Protein AF-A0A6B3H8B6-F1 (afdb_monomer)

Sequence (135 aa):
DAHWRAANYLAVGQIYLMANPLLTRPLTPEDIKPRLLGHWGTSPGLNLVHTHLNRVVKDRGIEALCVWGPGHGGPAVLANAWLEGSYSETYPDVPRTTEGMGRLFKQFSFPGGVPSHVAPETPGSIHEGGELGYA

Structure (mmCIF, N/CA/C/O backbone):
data_AF-A0A6B3H8B6-F1
#
_entry.id   AF-A0A6B3H8B6-F1
#
loop_
_atom_site.group_PDB
_atom_site.id
_atom_site.type_symbol
_atom_site.label_atom_id
_atom_site.label_alt_id
_atom_site.label_comp_id
_atom_site.label_asym_id
_atom_site.label_entity_id
_atom_site.label_seq_id
_atom_site.pdbx_PDB_ins_code
_atom_site.Cartn_x
_atom_site.Cartn_y
_atom_site.Cartn_z
_atom_site.occupancy
_atom_site.B_iso_or_equiv
_atom_site.auth_seq_id
_atom_site.auth_comp_id
_atom_site.auth_asym_id
_atom_site.auth_atom_id
_atom_site.pdbx_PDB_model_num
ATOM 1 N N . ASP A 1 1 ? -7.368 -15.096 6.133 1.00 96.12 1 ASP A N 1
ATOM 2 C CA . ASP A 1 1 ? -6.313 -15.643 5.257 1.00 96.12 1 ASP A CA 1
ATOM 3 C C . ASP A 1 1 ? -6.250 -14.955 3.892 1.00 96.12 1 ASP A C 1
ATOM 5 O O . ASP A 1 1 ? -5.287 -14.246 3.644 1.00 96.12 1 ASP A O 1
ATOM 9 N N . ALA A 1 2 ? -7.269 -15.085 3.031 1.00 98.31 2 ALA A N 1
ATOM 10 C CA . ALA A 1 2 ? -7.222 -14.537 1.666 1.00 98.31 2 ALA A CA 1
ATOM 11 C C . ALA A 1 2 ? -6.875 -13.033 1.598 1.00 98.31 2 ALA A C 1
ATOM 13 O O . ALA A 1 2 ? -6.023 -12.646 0.803 1.00 98.31 2 ALA A O 1
ATOM 14 N N . HIS A 1 3 ? -7.463 -12.207 2.476 1.00 98.50 3 HIS A N 1
ATOM 15 C CA . HIS A 1 3 ? -7.126 -10.778 2.592 1.00 98.50 3 HIS A CA 1
ATOM 16 C C . HIS A 1 3 ? -5.647 -10.554 2.921 1.00 98.50 3 HIS A C 1
ATOM 18 O O . HIS A 1 3 ? -4.980 -9.783 2.244 1.00 98.50 3 HIS A O 1
ATOM 24 N N . TRP A 1 4 ? -5.109 -11.278 3.906 1.00 98.81 4 TRP A N 1
ATOM 25 C CA . TRP A 1 4 ? -3.706 -11.167 4.313 1.00 98.81 4 TRP A CA 1
ATOM 26 C C . TRP A 1 4 ? -2.752 -11.498 3.160 1.00 98.81 4 TRP A C 1
ATOM 28 O O . TRP A 1 4 ? -1.811 -10.755 2.890 1.00 98.81 4 TRP A O 1
ATOM 38 N N . ARG A 1 5 ? -3.032 -12.575 2.419 1.00 98.88 5 ARG A N 1
ATOM 39 C CA . ARG A 1 5 ? -2.253 -12.959 1.233 1.00 98.88 5 ARG A CA 1
ATOM 40 C C . ARG A 1 5 ? -2.356 -11.928 0.110 1.00 98.88 5 ARG A C 1
ATOM 42 O O . ARG A 1 5 ? -1.341 -11.634 -0.516 1.00 98.88 5 ARG A O 1
ATOM 49 N N . ALA A 1 6 ? -3.539 -11.357 -0.118 1.00 98.81 6 ALA A N 1
ATOM 50 C CA . ALA A 1 6 ? -3.724 -10.278 -1.085 1.00 98.81 6 ALA A CA 1
ATOM 51 C C . ALA A 1 6 ? -2.932 -9.021 -0.685 1.00 98.81 6 ALA A C 1
ATOM 53 O O . ALA A 1 6 ? -2.207 -8.474 -1.509 1.00 98.81 6 ALA A O 1
ATOM 54 N N . ALA A 1 7 ? -2.985 -8.610 0.584 1.00 98.81 7 ALA A N 1
ATOM 55 C CA . ALA A 1 7 ? -2.223 -7.470 1.090 1.00 98.81 7 ALA A CA 1
ATOM 56 C C . ALA A 1 7 ? -0.704 -7.700 0.988 1.00 98.81 7 ALA A C 1
ATOM 58 O O . ALA A 1 7 ? 0.037 -6.805 0.584 1.00 98.81 7 ALA A O 1
ATOM 59 N N . ASN A 1 8 ? -0.231 -8.920 1.267 1.00 98.94 8 ASN A N 1
ATOM 60 C CA . ASN A 1 8 ? 1.175 -9.290 1.079 1.00 98.94 8 ASN A CA 1
ATOM 61 C C . ASN A 1 8 ? 1.594 -9.217 -0.392 1.00 98.94 8 ASN A C 1
ATOM 63 O O . ASN A 1 8 ? 2.656 -8.679 -0.694 1.00 98.94 8 ASN A O 1
ATOM 67 N N . TYR A 1 9 ? 0.754 -9.709 -1.305 1.00 98.88 9 TYR A N 1
ATOM 68 C CA . TYR A 1 9 ? 1.004 -9.613 -2.742 1.00 98.88 9 TYR A CA 1
ATOM 69 C C . TYR A 1 9 ? 1.111 -8.153 -3.198 1.00 98.88 9 TYR A C 1
ATOM 71 O O . TYR A 1 9 ? 2.059 -7.789 -3.890 1.00 98.88 9 TYR A O 1
ATOM 79 N N . LEU A 1 10 ? 0.187 -7.296 -2.754 1.00 98.88 10 LEU A N 1
ATOM 80 C CA . LEU A 1 10 ? 0.210 -5.867 -3.064 1.00 98.88 10 LEU A CA 1
ATOM 81 C C . LEU A 1 10 ? 1.441 -5.161 -2.476 1.00 98.88 10 LEU A C 1
ATOM 83 O O . LEU A 1 10 ? 2.006 -4.285 -3.125 1.00 98.88 10 LEU A O 1
ATOM 87 N N . ALA A 1 11 ? 1.879 -5.526 -1.268 1.00 98.81 11 ALA A N 1
ATOM 88 C CA . ALA A 1 11 ? 3.087 -4.972 -0.657 1.00 98.81 11 ALA A CA 1
ATOM 89 C C . ALA A 1 11 ? 4.352 -5.343 -1.452 1.00 98.81 11 ALA A C 1
ATOM 91 O O . ALA A 1 11 ? 5.192 -4.484 -1.711 1.00 98.81 11 ALA A O 1
ATOM 92 N N . VAL A 1 12 ? 4.465 -6.597 -1.906 1.00 98.69 12 VAL A N 1
ATOM 93 C CA . VAL A 1 12 ? 5.549 -7.020 -2.810 1.00 98.69 12 VAL A CA 1
ATOM 94 C C . VAL A 1 12 ? 5.455 -6.274 -4.143 1.00 98.69 12 VAL A C 1
ATOM 96 O O . VAL A 1 12 ? 6.446 -5.719 -4.606 1.00 98.69 12 VAL A O 1
ATOM 99 N N . GLY A 1 13 ? 4.267 -6.186 -4.739 1.00 98.81 13 GLY A N 1
ATOM 100 C CA . GLY A 1 13 ? 4.059 -5.455 -5.988 1.00 98.81 13 GLY A CA 1
ATOM 101 C C . GLY A 1 13 ? 4.526 -4.000 -5.911 1.00 98.81 13 GLY A C 1
ATOM 102 O O . GLY A 1 13 ? 5.258 -3.546 -6.786 1.00 98.81 13 GLY A O 1
ATOM 103 N N . GLN A 1 14 ? 4.204 -3.304 -4.819 1.00 98.81 14 GLN A N 1
ATOM 104 C CA . GLN A 1 14 ? 4.686 -1.948 -4.543 1.00 98.81 14 GLN A CA 1
ATOM 105 C C . GLN A 1 14 ? 6.210 -1.844 -4.467 1.00 98.81 14 GLN A C 1
ATOM 107 O O . GLN A 1 14 ? 6.777 -0.893 -4.997 1.00 98.81 14 GLN A O 1
ATOM 112 N N . ILE A 1 15 ? 6.899 -2.800 -3.845 1.00 98.75 15 ILE A N 1
ATOM 113 C CA . ILE A 1 15 ? 8.362 -2.741 -3.696 1.00 98.75 15 ILE A CA 1
ATOM 114 C C . ILE A 1 15 ? 9.071 -3.050 -5.024 1.00 98.75 15 ILE A C 1
ATOM 116 O O . ILE A 1 15 ? 10.072 -2.411 -5.352 1.00 98.75 15 ILE A O 1
ATOM 120 N N . TYR A 1 16 ? 8.559 -4.012 -5.798 1.00 98.75 16 TYR A N 1
ATOM 121 C CA . TYR A 1 16 ? 9.311 -4.604 -6.907 1.00 98.75 16 TYR A CA 1
ATOM 122 C C . TYR A 1 16 ? 8.812 -4.227 -8.300 1.00 98.75 16 TYR A C 1
ATOM 124 O O . TYR A 1 16 ? 9.634 -4.142 -9.207 1.00 98.75 16 TYR A O 1
ATOM 132 N N . LEU A 1 17 ? 7.513 -4.012 -8.512 1.00 98.69 17 LEU A N 1
ATOM 133 C CA . LEU A 1 17 ? 6.935 -3.957 -9.858 1.00 98.69 17 LEU A CA 1
ATOM 134 C C . LEU A 1 17 ? 6.610 -2.530 -10.312 1.00 98.69 17 LEU A C 1
ATOM 136 O O . LEU A 1 17 ? 6.117 -1.699 -9.552 1.00 98.69 17 LEU A O 1
ATOM 140 N N . MET A 1 18 ? 6.842 -2.257 -11.594 1.00 97.94 18 MET A N 1
ATOM 141 C CA . MET A 1 18 ? 6.372 -1.061 -12.304 1.00 97.94 18 MET A CA 1
ATOM 142 C C . MET A 1 18 ? 5.423 -1.379 -13.469 1.00 97.94 18 MET A C 1
ATOM 144 O O . MET A 1 18 ? 4.817 -0.457 -14.019 1.00 97.94 18 MET A O 1
ATOM 148 N N . ALA A 1 19 ? 5.273 -2.657 -13.829 1.00 98.31 19 ALA A N 1
ATOM 149 C CA . ALA A 1 19 ? 4.315 -3.154 -14.813 1.00 98.31 19 ALA A CA 1
ATOM 150 C C . ALA A 1 19 ? 3.890 -4.602 -14.489 1.00 98.31 19 ALA A C 1
ATOM 152 O O . ALA A 1 19 ? 4.384 -5.205 -13.539 1.00 98.31 19 ALA A O 1
ATOM 153 N N . ASN A 1 20 ? 2.946 -5.145 -15.271 1.00 98.38 20 ASN A N 1
ATOM 154 C CA . ASN A 1 20 ? 2.451 -6.525 -15.154 1.00 98.38 20 ASN A CA 1
ATOM 155 C C . ASN A 1 20 ? 1.974 -6.907 -13.727 1.00 98.38 20 ASN A C 1
ATOM 157 O O . ASN A 1 20 ? 2.376 -7.940 -13.194 1.00 98.38 20 ASN A O 1
ATOM 161 N N . PRO A 1 21 ? 1.094 -6.109 -13.086 1.00 98.44 21 PRO A N 1
ATOM 162 C CA . PRO A 1 21 ? 0.784 -6.244 -11.658 1.00 98.44 21 PRO A CA 1
ATOM 163 C C . PRO A 1 21 ? 0.094 -7.561 -11.278 1.00 98.44 21 PRO A C 1
ATOM 165 O O . PRO A 1 21 ? 0.088 -7.920 -10.107 1.00 98.44 21 PRO A O 1
ATOM 168 N N . LEU A 1 22 ? -0.483 -8.290 -12.238 1.00 98.50 22 LEU A N 1
ATOM 169 C CA . LEU A 1 22 ? -1.144 -9.587 -12.028 1.00 98.50 22 LEU A CA 1
ATOM 170 C C . LEU A 1 22 ? -0.381 -10.770 -12.641 1.00 98.50 22 LEU A C 1
ATOM 172 O O . LEU A 1 22 ? -0.914 -11.874 -12.675 1.00 98.50 22 LEU A O 1
ATOM 176 N N . LEU A 1 23 ? 0.835 -10.548 -13.153 1.00 97.81 23 LEU A N 1
ATOM 177 C CA . LEU A 1 23 ? 1.663 -11.590 -13.775 1.00 97.81 23 LEU A CA 1
ATOM 178 C C . LEU A 1 23 ? 0.942 -12.364 -14.897 1.00 97.81 23 LEU A C 1
ATOM 180 O O . LEU A 1 23 ? 1.135 -13.563 -15.073 1.00 97.81 23 LEU A O 1
ATOM 184 N N . THR A 1 24 ? 0.108 -11.671 -15.680 1.00 98.00 24 THR A N 1
ATOM 185 C CA . THR A 1 24 ? -0.657 -12.263 -16.804 1.00 98.00 24 THR A CA 1
ATOM 186 C C . THR A 1 24 ? 0.229 -12.795 -17.933 1.00 98.00 24 THR A C 1
ATOM 188 O O . THR A 1 24 ? -0.220 -13.570 -18.775 1.00 98.00 24 THR A O 1
ATOM 191 N N . ARG A 1 25 ? 1.501 -12.393 -17.930 1.00 97.88 25 ARG A N 1
ATOM 192 C CA . ARG A 1 25 ? 2.591 -12.939 -18.738 1.00 97.88 25 ARG A CA 1
ATOM 193 C C . ARG A 1 25 ? 3.809 -13.200 -17.840 1.00 97.88 25 ARG A C 1
ATOM 195 O O . ARG A 1 25 ? 3.887 -12.584 -16.770 1.00 97.88 25 ARG A O 1
ATOM 202 N N . PRO A 1 26 ? 4.773 -14.044 -18.265 1.00 98.31 26 PRO A N 1
AT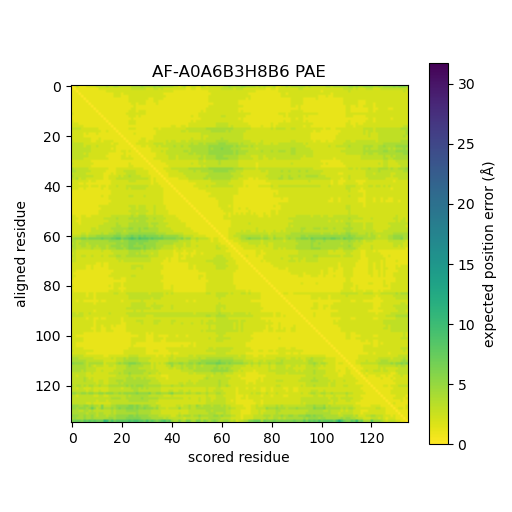OM 203 C CA . PRO A 1 26 ? 6.039 -14.208 -17.554 1.00 98.31 26 PRO A CA 1
ATOM 204 C C . PRO A 1 26 ? 6.713 -12.861 -17.263 1.00 98.31 26 PRO A C 1
ATOM 206 O O . PRO A 1 26 ? 6.635 -11.936 -18.079 1.00 98.31 26 PRO A O 1
ATOM 209 N N . LEU A 1 27 ? 7.351 -12.761 -16.094 1.00 97.88 27 LEU A N 1
ATOM 210 C CA . LEU A 1 27 ? 8.090 -11.566 -15.693 1.00 97.88 27 LEU A CA 1
ATOM 211 C C . LEU A 1 27 ? 9.283 -11.335 -16.612 1.00 97.88 27 LEU A C 1
ATOM 213 O O . LEU A 1 27 ? 10.041 -12.262 -16.903 1.00 97.88 27 LEU A O 1
ATOM 217 N N . THR A 1 28 ? 9.470 -10.080 -16.997 1.00 98.38 28 THR A N 1
ATOM 218 C CA . THR A 1 28 ? 10.683 -9.613 -17.670 1.00 98.38 28 THR A CA 1
ATOM 219 C C . THR A 1 28 ? 11.372 -8.548 -16.810 1.00 98.38 28 THR A C 1
ATOM 221 O O . THR A 1 28 ? 10.732 -7.974 -15.923 1.00 98.38 28 THR A O 1
ATOM 224 N N . PRO A 1 29 ? 12.671 -8.264 -17.019 1.00 98.31 29 PRO A N 1
ATOM 225 C CA . PRO A 1 29 ? 13.369 -7.214 -16.276 1.00 98.31 29 PRO A CA 1
ATOM 226 C C . PRO A 1 29 ? 12.674 -5.845 -16.332 1.00 98.31 29 PRO A C 1
ATOM 228 O O . PRO A 1 29 ? 12.720 -5.102 -15.358 1.00 98.31 29 PRO A O 1
ATOM 231 N N . GLU A 1 30 ? 11.981 -5.532 -17.428 1.00 97.94 30 GLU A N 1
ATOM 232 C CA . GLU A 1 30 ? 11.255 -4.272 -17.635 1.00 97.94 30 GLU A CA 1
ATOM 233 C C . GLU A 1 30 ? 10.014 -4.127 -16.737 1.00 97.94 30 GLU A C 1
ATOM 235 O O . GLU A 1 30 ? 9.521 -3.014 -16.541 1.00 97.94 30 GLU A O 1
ATOM 240 N N . ASP A 1 31 ? 9.506 -5.229 -16.176 1.00 98.56 31 ASP A N 1
ATOM 241 C CA . ASP A 1 31 ? 8.423 -5.191 -15.189 1.00 98.56 31 ASP A CA 1
ATOM 242 C C . ASP A 1 31 ? 8.912 -4.759 -13.807 1.00 98.56 31 ASP A C 1
ATOM 244 O O . ASP A 1 31 ? 8.107 -4.331 -12.976 1.00 98.56 31 ASP A O 1
ATOM 248 N N . ILE A 1 32 ? 10.215 -4.882 -13.550 1.00 98.56 32 ILE A N 1
ATOM 249 C CA . ILE A 1 32 ? 10.835 -4.684 -12.245 1.00 98.56 32 ILE A CA 1
ATOM 250 C C . ILE A 1 32 ? 11.372 -3.256 -12.154 1.00 98.56 32 ILE A C 1
ATOM 252 O O . ILE A 1 32 ? 11.974 -2.727 -13.088 1.00 98.56 32 ILE A O 1
ATOM 256 N N . LYS A 1 33 ? 11.180 -2.609 -11.003 1.00 98.44 33 LYS A N 1
ATOM 257 C CA . LYS A 1 33 ? 11.728 -1.274 -10.760 1.00 98.44 33 LYS A CA 1
ATOM 258 C C . LYS A 1 33 ? 13.259 -1.301 -10.864 1.00 98.44 33 LYS A C 1
ATOM 260 O O . LYS A 1 33 ? 13.894 -2.140 -10.224 1.00 98.44 33 LYS A O 1
ATOM 265 N N . PRO A 1 34 ? 13.884 -0.326 -11.551 1.00 96.75 34 PRO A N 1
ATOM 266 C CA . PRO A 1 34 ? 15.345 -0.251 -11.655 1.00 96.75 34 PRO A CA 1
ATOM 267 C C . PRO A 1 34 ? 16.020 0.065 -10.311 1.00 96.75 34 PRO A C 1
ATOM 269 O O . PRO A 1 34 ? 17.215 -0.161 -10.141 1.00 96.75 34 PRO A O 1
ATOM 272 N N . ARG A 1 35 ? 15.262 0.607 -9.348 1.00 96.75 35 ARG A N 1
ATOM 273 C CA . ARG A 1 35 ? 15.688 0.830 -7.965 1.00 96.75 35 ARG A CA 1
ATOM 274 C C . ARG A 1 35 ? 14.649 0.220 -7.035 1.00 96.75 35 ARG A C 1
ATOM 276 O O . ARG A 1 35 ? 13.502 0.658 -7.027 1.00 96.75 35 ARG A O 1
ATOM 283 N N . LEU A 1 36 ? 15.068 -0.771 -6.258 1.00 97.00 36 LEU A N 1
ATOM 284 C CA . LEU A 1 36 ? 14.224 -1.432 -5.269 1.00 97.00 36 LEU A CA 1
ATOM 285 C C . LEU A 1 36 ? 14.281 -0.633 -3.966 1.00 97.00 36 LEU A C 1
ATOM 287 O O . LEU A 1 36 ? 15.331 -0.550 -3.332 1.00 97.00 36 LEU A O 1
ATOM 291 N N . LEU A 1 37 ? 13.164 -0.009 -3.601 1.00 97.12 37 LEU A N 1
ATOM 292 C CA . LEU A 1 37 ? 13.026 0.818 -2.403 1.00 97.12 37 LEU A CA 1
ATOM 293 C C . LEU A 1 37 ? 11.791 0.368 -1.621 1.00 97.12 37 LEU A C 1
ATOM 295 O O . LEU A 1 37 ? 10.770 0.031 -2.216 1.00 97.12 37 LEU A O 1
ATOM 299 N N . GLY A 1 38 ? 11.891 0.376 -0.292 1.00 97.25 38 GLY A N 1
ATOM 300 C CA . GLY A 1 38 ? 10.840 -0.076 0.623 1.00 97.25 38 GLY A CA 1
ATOM 301 C C . GLY A 1 38 ? 11.301 -1.198 1.550 1.00 97.25 38 GLY A C 1
ATOM 302 O O . GLY A 1 38 ? 12.384 -1.756 1.383 1.00 97.25 38 GLY A O 1
ATOM 303 N N . HIS A 1 39 ? 10.466 -1.533 2.535 1.00 98.50 39 HIS A N 1
ATOM 304 C CA . HIS A 1 39 ? 10.800 -2.515 3.567 1.00 98.50 39 HIS A CA 1
ATOM 305 C C . HIS A 1 39 ? 9.822 -3.688 3.564 1.00 98.50 39 HIS A C 1
ATOM 307 O O . HIS A 1 39 ? 8.632 -3.549 3.852 1.00 98.50 39 HIS A O 1
ATOM 313 N N . TRP A 1 40 ? 10.345 -4.883 3.297 1.00 98.69 40 TRP A N 1
ATOM 314 C CA . TRP A 1 40 ? 9.565 -6.114 3.390 1.00 98.69 40 TRP A CA 1
ATOM 315 C C . TRP A 1 40 ? 9.446 -6.635 4.826 1.00 98.69 40 TRP A C 1
ATOM 317 O O . TRP A 1 40 ? 8.374 -7.080 5.207 1.00 98.69 40 TRP A O 1
ATOM 327 N N . GLY A 1 41 ? 10.507 -6.555 5.638 1.00 98.56 41 GLY A N 1
ATOM 328 C CA . GLY A 1 41 ? 10.616 -7.305 6.900 1.00 98.56 41 GLY A CA 1
ATOM 329 C C . GLY A 1 41 ? 9.429 -7.164 7.865 1.00 98.56 41 GLY A C 1
ATOM 330 O O . GLY A 1 41 ? 8.967 -8.165 8.404 1.00 98.56 41 GLY A O 1
ATOM 331 N N . THR A 1 42 ? 8.895 -5.951 8.041 1.00 98.50 42 THR A N 1
ATOM 332 C CA . THR A 1 42 ? 7.725 -5.700 8.908 1.00 98.50 42 THR A CA 1
ATOM 333 C C . THR A 1 42 ? 6.376 -5.918 8.198 1.00 98.50 42 THR A C 1
ATOM 335 O O . THR A 1 42 ? 5.363 -6.215 8.834 1.00 98.50 42 THR A O 1
ATOM 338 N N . SER A 1 43 ? 6.342 -5.818 6.864 1.00 98.69 43 SER A N 1
ATOM 339 C CA . SER A 1 43 ? 5.105 -5.702 6.080 1.00 98.69 43 SER A CA 1
ATOM 340 C C . SER A 1 43 ? 4.139 -6.892 6.241 1.00 98.69 43 SER A C 1
ATOM 342 O O . SER A 1 43 ? 2.955 -6.651 6.478 1.00 98.69 43 SER A O 1
ATOM 344 N N . PRO A 1 44 ? 4.573 -8.171 6.205 1.00 98.75 44 PRO A N 1
ATOM 345 C CA . PRO A 1 44 ? 3.673 -9.305 6.437 1.00 98.75 44 PRO A CA 1
ATOM 346 C C . PRO A 1 44 ? 3.043 -9.326 7.823 1.00 98.75 44 PRO A C 1
ATOM 348 O O . PRO A 1 44 ? 1.878 -9.704 7.953 1.00 98.75 44 PRO A O 1
ATOM 351 N N . GLY A 1 45 ? 3.802 -8.924 8.847 1.00 98.75 45 GLY A N 1
ATOM 352 C CA . GLY A 1 45 ? 3.315 -8.833 10.221 1.00 98.75 45 GLY A CA 1
ATOM 353 C C . GLY A 1 45 ? 2.256 -7.744 10.356 1.00 98.75 45 GLY A C 1
ATOM 354 O O . GLY A 1 45 ? 1.173 -8.002 10.878 1.00 98.75 45 GLY A O 1
ATOM 355 N N . LEU A 1 46 ? 2.520 -6.563 9.788 1.00 98.62 46 LEU A N 1
ATOM 356 C CA . LEU A 1 46 ? 1.545 -5.474 9.735 1.00 98.62 46 LEU A CA 1
ATOM 357 C C . LEU A 1 46 ? 0.277 -5.871 8.979 1.00 98.62 46 LEU A C 1
ATOM 359 O O . LEU A 1 46 ? -0.821 -5.666 9.486 1.00 98.62 46 LEU A O 1
ATOM 363 N N . ASN A 1 47 ? 0.403 -6.513 7.816 1.00 98.81 47 ASN A N 1
ATOM 364 C CA . ASN A 1 47 ? -0.748 -6.994 7.053 1.00 98.81 47 ASN A CA 1
ATOM 365 C C . ASN A 1 47 ? -1.574 -8.031 7.829 1.00 98.81 47 ASN A C 1
ATOM 367 O O . ASN A 1 47 ? -2.801 -8.045 7.711 1.00 98.81 47 ASN A O 1
ATOM 371 N N . LEU A 1 48 ? -0.927 -8.901 8.614 1.00 98.75 48 LEU A N 1
ATOM 372 C CA . LEU A 1 48 ? -1.623 -9.871 9.461 1.00 98.75 48 LEU A CA 1
ATOM 373 C C . LEU A 1 48 ? -2.436 -9.138 10.532 1.00 98.75 48 LEU A C 1
ATOM 375 O O . LEU A 1 48 ? -3.641 -9.364 10.649 1.00 98.75 48 LEU A O 1
ATOM 379 N N . VAL A 1 49 ? -1.792 -8.228 11.268 1.00 98.50 49 VAL A N 1
ATOM 380 C CA . VAL A 1 49 ? -2.439 -7.421 12.312 1.00 98.50 49 VAL A CA 1
ATOM 381 C C . VAL A 1 49 ? -3.602 -6.621 11.730 1.00 98.50 49 VAL A C 1
ATOM 383 O O . VAL A 1 49 ? -4.711 -6.733 12.241 1.00 98.50 49 VAL A O 1
ATOM 386 N N . HIS A 1 50 ? -3.398 -5.912 10.618 1.00 98.06 50 HIS A N 1
ATOM 3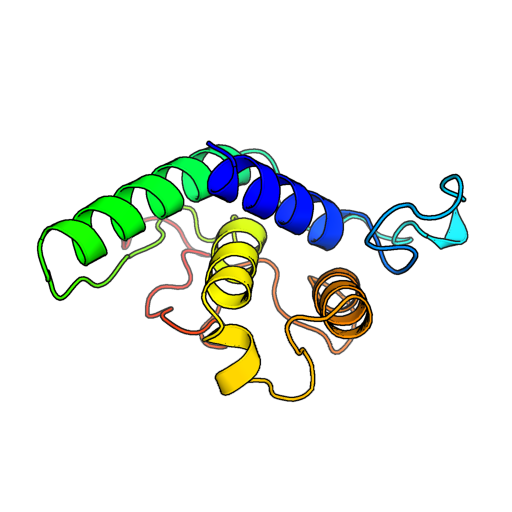87 C CA . HIS A 1 50 ? -4.439 -5.138 9.940 1.00 98.06 50 HIS A CA 1
ATOM 388 C C . HIS A 1 50 ? -5.636 -6.019 9.547 1.00 98.06 50 HIS A C 1
ATOM 390 O O . HIS A 1 50 ? -6.775 -5.715 9.895 1.00 98.06 50 HIS A O 1
ATOM 396 N N . THR A 1 51 ? -5.385 -7.179 8.927 1.00 98.19 51 THR A N 1
ATOM 397 C CA . THR A 1 51 ? -6.443 -8.140 8.558 1.00 98.19 51 THR A CA 1
ATOM 398 C C . THR A 1 51 ? -7.297 -8.536 9.766 1.00 98.19 51 THR A C 1
ATOM 400 O O . THR A 1 51 ? -8.527 -8.587 9.686 1.00 98.19 51 THR A O 1
ATOM 403 N N . HIS A 1 52 ? -6.654 -8.843 10.894 1.00 98.38 52 HIS A N 1
ATOM 404 C CA . HIS A 1 52 ? -7.353 -9.263 12.105 1.00 98.38 52 HIS A CA 1
ATOM 405 C C . HIS A 1 52 ? -8.051 -8.100 12.821 1.00 98.38 52 HIS A C 1
ATOM 407 O O . HIS A 1 52 ? -9.153 -8.308 13.333 1.00 98.38 52 HIS A O 1
ATOM 413 N N . LEU A 1 53 ? -7.467 -6.899 12.819 1.00 97.44 53 LEU A N 1
ATOM 414 C CA . LEU A 1 53 ? -8.094 -5.689 13.352 1.00 97.44 53 LEU A CA 1
ATOM 415 C C . LEU A 1 53 ? -9.362 -5.340 12.574 1.00 97.44 53 LEU A C 1
ATOM 417 O O . LEU A 1 53 ? -10.412 -5.203 13.193 1.00 97.44 53 LEU A O 1
ATOM 421 N N . ASN A 1 54 ? -9.313 -5.332 11.240 1.00 95.88 54 ASN A N 1
ATOM 422 C CA . ASN A 1 54 ? -10.489 -5.089 10.399 1.00 95.88 54 ASN A CA 1
ATOM 423 C C . ASN A 1 54 ? -11.618 -6.077 10.673 1.00 95.88 54 ASN A C 1
ATOM 425 O O . ASN A 1 54 ? -12.784 -5.691 10.753 1.00 95.88 54 ASN A O 1
ATOM 429 N N . ARG A 1 55 ? -11.282 -7.357 10.864 1.00 97.12 55 ARG A N 1
ATOM 430 C CA . ARG A 1 55 ? -12.268 -8.366 11.256 1.00 97.12 55 ARG A CA 1
ATOM 431 C C . ARG A 1 55 ? -12.916 -8.013 12.599 1.00 97.12 55 ARG A C 1
ATOM 433 O O . ARG A 1 55 ? -14.133 -8.058 12.706 1.00 97.12 55 ARG A O 1
ATOM 440 N N . VAL A 1 56 ? -12.128 -7.655 13.615 1.00 97.81 56 VAL A N 1
ATOM 441 C CA . VAL A 1 56 ? -12.650 -7.297 14.947 1.00 97.81 56 VAL A CA 1
ATOM 442 C C . VAL A 1 56 ? -13.506 -6.031 14.897 1.00 97.81 56 VAL A C 1
ATOM 444 O O . VAL A 1 56 ? -14.596 -6.033 15.463 1.00 97.81 56 VAL A O 1
ATOM 447 N N . VAL A 1 57 ? -13.040 -4.989 14.207 1.00 96.75 57 VAL A N 1
ATOM 448 C CA . VAL A 1 57 ? -13.761 -3.725 13.995 1.00 96.75 57 VAL A CA 1
ATOM 449 C C . VAL A 1 57 ? -15.118 -3.986 13.352 1.00 96.75 57 VAL A C 1
ATOM 451 O O . VAL A 1 57 ? -16.140 -3.559 13.884 1.00 96.75 57 VAL A O 1
ATOM 454 N N . LYS A 1 58 ? -15.143 -4.761 12.262 1.00 95.94 58 LYS A N 1
ATOM 455 C CA . LYS A 1 58 ? -16.371 -5.071 11.526 1.00 95.94 58 LYS A CA 1
ATOM 456 C C . LYS A 1 58 ? -17.324 -5.969 12.313 1.00 95.94 58 LYS A C 1
ATOM 458 O O . LYS A 1 58 ? -18.508 -5.661 12.391 1.00 95.94 58 LYS A O 1
ATOM 463 N N . ASP A 1 59 ? -16.824 -7.052 12.906 1.00 98.19 59 ASP A N 1
ATOM 464 C CA . ASP A 1 59 ? -17.653 -8.029 13.628 1.00 98.19 59 ASP A CA 1
ATOM 465 C C . ASP A 1 59 ? -18.278 -7.432 14.899 1.00 98.19 59 ASP A C 1
ATOM 467 O O . ASP A 1 59 ? -19.291 -7.933 15.385 1.00 98.19 59 ASP A O 1
ATOM 471 N N . ARG A 1 60 ? -17.656 -6.389 15.468 1.00 97.81 60 ARG A N 1
ATOM 472 C CA . ARG A 1 60 ? -18.077 -5.781 16.739 1.00 97.81 60 ARG A CA 1
ATOM 473 C C . ARG A 1 60 ? -18.607 -4.353 16.614 1.00 97.81 60 ARG A C 1
ATOM 475 O O . ARG A 1 60 ? -19.059 -3.819 17.619 1.00 97.81 60 ARG A O 1
ATOM 482 N N . GLY A 1 61 ? -18.545 -3.742 15.431 1.00 96.75 61 GLY A N 1
ATOM 483 C CA . GLY A 1 61 ? -18.966 -2.354 15.216 1.00 96.75 61 GLY A CA 1
ATOM 484 C C . GLY A 1 61 ? -18.175 -1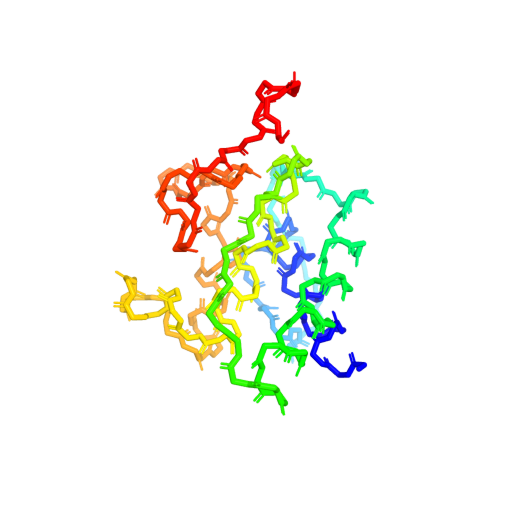.344 16.052 1.00 96.75 61 GLY A C 1
ATOM 485 O O . GLY A 1 61 ? -18.766 -0.431 16.618 1.00 96.75 61 GLY A O 1
ATOM 486 N N . ILE A 1 62 ? -16.861 -1.542 16.192 1.00 97.38 62 ILE A N 1
ATOM 487 C CA . ILE A 1 62 ? -15.999 -0.681 17.018 1.00 97.38 62 ILE A CA 1
ATOM 488 C C . ILE A 1 62 ? -15.435 0.456 16.168 1.00 97.38 62 ILE A C 1
ATOM 490 O O . ILE A 1 62 ? -14.862 0.205 15.112 1.00 97.38 62 ILE A O 1
ATOM 494 N N . GLU A 1 63 ? -15.505 1.687 16.663 1.00 96.12 63 GLU A N 1
ATOM 495 C CA . GLU A 1 63 ? -14.719 2.795 16.117 1.00 96.12 63 GLU A CA 1
ATOM 496 C C . GLU A 1 63 ? -13.270 2.675 16.599 1.00 96.12 63 GLU A C 1
ATOM 498 O O . GLU A 1 63 ? -13.000 2.663 17.802 1.00 96.12 63 GLU A O 1
ATOM 503 N N . ALA A 1 64 ? -12.331 2.533 15.665 1.00 94.94 64 ALA A N 1
ATOM 504 C CA . ALA A 1 64 ? -10.927 2.303 15.974 1.00 94.94 64 ALA A CA 1
ATOM 505 C C . ALA A 1 64 ? -10.018 3.170 15.104 1.00 94.94 64 ALA A C 1
ATOM 507 O O . ALA A 1 64 ? -10.283 3.391 13.925 1.00 94.94 64 ALA A O 1
ATOM 508 N N . LEU A 1 65 ? -8.903 3.592 15.696 1.00 93.88 65 LEU A N 1
ATOM 509 C CA . LEU A 1 65 ? -7.796 4.251 15.017 1.00 93.88 65 LEU A CA 1
ATOM 510 C C . LEU A 1 65 ? -6.532 3.418 15.234 1.00 93.88 65 LEU A C 1
ATOM 512 O O . LEU A 1 65 ? -6.258 2.995 16.358 1.00 93.88 65 LEU A O 1
ATOM 516 N N . CYS A 1 66 ? -5.771 3.173 14.168 1.00 94.12 66 CYS A N 1
ATOM 517 C CA . CYS A 1 66 ? -4.532 2.399 14.234 1.00 94.12 66 CYS A CA 1
ATOM 518 C C . CYS A 1 66 ? -3.310 3.322 14.172 1.00 94.12 66 CYS A C 1
ATOM 520 O O . CYS A 1 66 ? -3.190 4.131 13.256 1.00 94.12 66 CYS A O 1
ATOM 522 N N . VAL A 1 67 ? -2.377 3.145 15.110 1.00 97.62 67 VAL A N 1
ATOM 523 C CA . VAL A 1 67 ? -1.047 3.767 15.080 1.00 97.62 67 VAL A CA 1
ATOM 524 C C . VAL A 1 67 ? -0.035 2.720 14.621 1.00 97.62 67 VAL A C 1
ATOM 526 O O . VAL A 1 67 ? 0.160 1.691 15.270 1.00 97.62 67 VAL A O 1
ATOM 529 N N . TRP A 1 68 ? 0.605 2.967 13.480 1.00 97.44 68 TRP A N 1
ATOM 530 C CA . TRP A 1 68 ? 1.562 2.043 12.873 1.00 97.44 68 TRP A CA 1
ATOM 531 C C . TRP A 1 68 ? 2.994 2.408 13.270 1.00 97.44 68 TRP A C 1
ATOM 533 O O . TRP A 1 68 ? 3.711 3.048 12.508 1.00 97.44 68 TRP A O 1
ATOM 543 N N . GLY A 1 69 ? 3.414 1.974 14.462 1.00 97.94 69 GLY A N 1
ATOM 544 C CA . GLY A 1 69 ? 4.748 2.271 15.003 1.00 97.94 69 GLY A CA 1
ATOM 545 C C . GLY A 1 69 ? 5.923 1.961 14.058 1.00 97.94 69 GLY A C 1
ATOM 546 O O . GLY A 1 69 ? 6.748 2.844 13.834 1.00 97.94 69 GLY A O 1
ATOM 547 N N . PRO A 1 70 ? 6.032 0.760 13.447 1.00 98.00 70 PRO A N 1
ATOM 548 C CA . PRO A 1 70 ? 7.046 0.489 12.427 1.00 98.00 70 PRO A CA 1
ATOM 549 C C . PRO A 1 70 ? 6.617 1.084 11.074 1.00 98.00 70 PRO A C 1
ATOM 551 O O . PRO A 1 70 ? 6.319 0.366 10.116 1.00 98.00 70 PRO A O 1
ATOM 554 N N . GLY A 1 71 ? 6.588 2.414 11.007 1.00 97.62 71 GLY A N 1
ATOM 555 C CA . GLY A 1 71 ? 6.044 3.189 9.895 1.00 97.62 71 GLY A CA 1
ATOM 556 C C . GLY A 1 71 ? 6.785 3.028 8.571 1.00 97.62 71 GLY A C 1
ATOM 557 O O . GLY A 1 71 ? 6.213 3.224 7.506 1.00 97.62 71 GLY A O 1
ATOM 558 N N . HIS A 1 72 ? 8.027 2.544 8.596 1.00 98.31 72 HIS A N 1
ATOM 559 C CA . HIS A 1 72 ? 8.759 2.127 7.394 1.00 98.31 72 HIS A CA 1
ATOM 560 C C . HIS A 1 72 ? 8.086 0.959 6.635 1.00 98.31 72 HIS A C 1
ATOM 562 O O . HIS A 1 72 ? 8.473 0.649 5.506 1.00 98.31 72 HIS A O 1
ATOM 568 N N . GLY A 1 73 ? 7.071 0.321 7.233 1.00 98.19 73 GLY A N 1
ATOM 569 C CA . GLY A 1 73 ? 6.165 -0.653 6.624 1.00 98.19 73 GLY A CA 1
ATOM 570 C C . GLY A 1 73 ? 5.030 -0.056 5.783 1.00 98.19 73 GLY A C 1
ATOM 571 O O . GLY A 1 73 ? 3.988 -0.697 5.651 1.00 98.19 73 GLY A O 1
ATOM 572 N N . GLY A 1 74 ? 5.221 1.133 5.198 1.00 98.19 74 GLY A N 1
ATOM 573 C CA . GLY A 1 74 ? 4.246 1.821 4.340 1.00 98.19 74 GLY A CA 1
ATOM 574 C C . GLY A 1 74 ? 3.487 0.919 3.352 1.00 98.19 74 GLY A C 1
ATOM 575 O O . GLY A 1 74 ? 2.254 0.956 3.363 1.00 98.19 74 GLY A O 1
ATOM 576 N N . PRO A 1 75 ? 4.151 0.031 2.573 1.00 98.62 75 PRO A N 1
ATOM 577 C CA . PRO A 1 75 ? 3.473 -0.850 1.617 1.00 98.62 75 PRO A CA 1
ATOM 578 C C . PRO A 1 75 ? 2.315 -1.657 2.204 1.00 98.62 75 PRO A C 1
ATOM 580 O O . PRO A 1 75 ? 1.335 -1.913 1.505 1.00 98.62 75 PRO A O 1
ATOM 583 N N . ALA A 1 76 ? 2.418 -2.065 3.473 1.00 98.50 76 ALA A N 1
ATOM 584 C CA . ALA A 1 76 ? 1.368 -2.810 4.154 1.00 98.50 76 ALA A CA 1
ATOM 585 C C . ALA A 1 76 ? 0.122 -1.944 4.383 1.00 98.50 76 ALA A C 1
ATOM 587 O O . ALA A 1 76 ? -0.995 -2.364 4.080 1.00 98.50 76 ALA A O 1
ATOM 588 N N . VAL A 1 77 ? 0.294 -0.714 4.871 1.00 98.19 77 VAL A N 1
ATOM 589 C CA . VAL A 1 77 ? -0.837 0.180 5.163 1.00 98.19 77 VAL A CA 1
ATOM 590 C C . VAL A 1 77 ? -1.494 0.666 3.872 1.00 98.19 77 VAL A C 1
ATOM 592 O O . VAL A 1 77 ? -2.714 0.572 3.747 1.00 98.19 77 VAL A O 1
ATOM 595 N N . LEU A 1 78 ? -0.698 1.054 2.870 1.00 98.56 78 LEU A N 1
ATOM 596 C CA . LEU A 1 78 ? -1.186 1.396 1.528 1.00 98.56 78 LEU A CA 1
ATOM 597 C C . LEU A 1 78 ? -1.974 0.243 0.882 1.00 98.56 78 LEU A C 1
ATOM 599 O O . LEU A 1 78 ? -3.053 0.461 0.330 1.00 98.56 78 LEU A O 1
ATOM 603 N N . ALA A 1 79 ? -1.472 -0.996 0.978 1.00 98.69 79 ALA A N 1
ATOM 604 C CA . ALA A 1 79 ? -2.156 -2.170 0.434 1.00 98.69 79 ALA A CA 1
ATOM 605 C C . ALA A 1 79 ? -3.539 -2.383 1.064 1.00 98.69 79 ALA A C 1
ATOM 607 O O . ALA A 1 79 ? -4.498 -2.676 0.350 1.00 98.69 79 ALA A O 1
ATOM 608 N N . ASN A 1 80 ? -3.651 -2.239 2.386 1.00 98.50 80 ASN A N 1
ATOM 609 C CA . ASN A 1 80 ? -4.927 -2.412 3.080 1.00 98.50 80 ASN A CA 1
ATOM 610 C C . ASN A 1 80 ? -5.902 -1.270 2.774 1.00 98.50 80 ASN A C 1
ATOM 612 O O . ASN A 1 80 ? -7.032 -1.556 2.388 1.00 98.50 80 ASN A O 1
ATOM 616 N N . ALA A 1 81 ? -5.447 -0.011 2.787 1.00 98.12 81 ALA A N 1
ATOM 617 C CA . ALA A 1 81 ? -6.275 1.131 2.393 1.00 98.12 81 ALA A CA 1
ATOM 618 C C . ALA A 1 81 ? -6.837 0.973 0.963 1.00 98.12 81 ALA A C 1
ATOM 620 O O . ALA A 1 81 ? -7.995 1.294 0.688 1.00 98.12 81 ALA A O 1
ATOM 621 N N . TRP A 1 82 ? -6.049 0.416 0.034 1.00 98.69 82 TRP A N 1
ATOM 622 C CA . TRP A 1 82 ? -6.521 0.119 -1.322 1.00 98.69 82 TRP A CA 1
ATOM 623 C C . TRP A 1 82 ? -7.500 -1.064 -1.379 1.00 98.69 82 TRP A C 1
ATOM 625 O O . TRP A 1 82 ? -8.490 -1.010 -2.108 1.00 98.69 82 TRP A O 1
ATOM 635 N N . LEU A 1 83 ? -7.279 -2.124 -0.593 1.00 98.38 83 LEU A N 1
ATOM 636 C CA . LEU A 1 83 ? -8.214 -3.255 -0.485 1.00 98.38 83 LEU A CA 1
ATOM 637 C C . LEU A 1 83 ? -9.544 -2.880 0.183 1.00 98.38 83 LEU A C 1
ATOM 639 O O . LEU A 1 83 ? -10.568 -3.499 -0.111 1.00 98.38 83 LEU A O 1
ATOM 643 N N . GLU A 1 84 ? -9.539 -1.894 1.070 1.00 95.88 84 GLU A N 1
ATOM 644 C CA . GLU A 1 84 ? -10.738 -1.358 1.717 1.00 95.88 84 GLU A CA 1
ATOM 645 C C . GLU A 1 84 ? -11.482 -0.380 0.808 1.00 95.88 84 GLU A C 1
ATOM 647 O O . GLU A 1 84 ? -12.709 -0.364 0.811 1.00 95.88 84 GLU A O 1
ATOM 652 N N . GLY A 1 85 ? -10.757 0.347 -0.046 1.00 97.75 85 GLY A N 1
ATOM 653 C CA . GLY A 1 85 ? -11.304 1.318 -0.996 1.00 97.75 85 GLY A CA 1
ATOM 654 C C . GLY A 1 85 ? -11.056 2.773 -0.609 1.00 97.75 85 GLY A C 1
ATOM 655 O O . GLY A 1 85 ? -11.094 3.624 -1.492 1.00 97.75 85 GLY A O 1
ATOM 656 N N . SER A 1 86 ? -10.687 3.051 0.644 1.00 97.69 86 SER A N 1
ATOM 657 C CA . SER A 1 86 ? -10.383 4.403 1.140 1.00 97.69 86 SER A CA 1
ATOM 658 C C . SER A 1 86 ? -9.242 5.078 0.371 1.00 97.69 86 SER A C 1
ATOM 660 O O . SER A 1 86 ? -9.259 6.292 0.153 1.00 97.69 86 SER A O 1
ATOM 662 N N . TYR A 1 87 ? -8.278 4.290 -0.120 1.00 98.56 87 TYR A N 1
ATOM 663 C CA . TYR A 1 87 ? -7.241 4.799 -1.017 1.00 98.56 87 TYR A CA 1
ATOM 664 C C . TYR A 1 87 ? -7.823 5.318 -2.331 1.00 98.56 87 TYR A C 1
ATOM 666 O O . TYR A 1 87 ? -7.477 6.413 -2.750 1.00 98.56 87 TYR A O 1
ATOM 674 N N . SER A 1 88 ? -8.730 4.571 -2.963 1.00 98.50 88 SER A N 1
ATOM 675 C CA . SER A 1 88 ? -9.364 4.979 -4.223 1.00 98.50 88 SER A CA 1
ATOM 676 C C . SER A 1 88 ? -10.405 6.089 -4.043 1.00 98.50 88 SER A C 1
ATOM 678 O O . SER A 1 88 ? -10.655 6.831 -4.982 1.00 98.50 88 SER A O 1
ATOM 680 N N . GLU A 1 89 ? -11.009 6.225 -2.861 1.00 98.38 89 GLU A N 1
ATOM 681 C CA . GLU A 1 89 ? -11.873 7.370 -2.531 1.00 98.38 89 GLU A CA 1
ATOM 682 C C . GLU A 1 89 ? -11.064 8.670 -2.428 1.00 98.38 89 GLU A C 1
ATOM 684 O O . GLU A 1 89 ? -11.504 9.716 -2.902 1.00 98.38 89 GLU A O 1
ATOM 689 N N . THR A 1 90 ? -9.860 8.590 -1.850 1.00 98.12 90 THR A N 1
ATOM 690 C CA . THR A 1 90 ? -8.941 9.730 -1.697 1.00 98.12 90 THR A CA 1
ATOM 691 C C . THR A 1 90 ? -8.192 10.043 -2.997 1.00 98.12 90 THR A C 1
ATOM 693 O O . THR A 1 90 ? -8.006 11.207 -3.347 1.00 98.12 90 THR A O 1
ATOM 696 N N . TYR A 1 91 ? -7.798 9.000 -3.733 1.00 98.12 91 TYR A N 1
ATOM 697 C CA . TYR A 1 91 ? -7.056 9.046 -4.994 1.00 98.12 91 TYR A CA 1
ATOM 698 C C . TYR A 1 91 ? -7.854 8.321 -6.093 1.00 98.12 91 TYR A C 1
ATOM 700 O O . TYR A 1 91 ? -7.578 7.151 -6.394 1.00 98.12 91 TYR A O 1
ATOM 708 N N . PRO A 1 92 ? -8.858 8.985 -6.711 1.00 98.12 92 PRO A N 1
ATOM 709 C CA . PRO A 1 92 ? -9.754 8.374 -7.707 1.00 98.12 92 PRO A CA 1
ATOM 710 C C . PRO A 1 92 ? -9.039 7.805 -8.930 1.00 98.12 92 PRO A C 1
ATOM 712 O O . PRO A 1 92 ? -9.563 6.965 -9.659 1.00 98.12 92 PRO A O 1
ATOM 715 N N . ASP A 1 93 ? -7.827 8.280 -9.162 1.00 97.88 93 ASP A N 1
ATOM 716 C CA . ASP A 1 93 ? -6.979 7.919 -10.271 1.00 97.88 93 ASP A CA 1
ATOM 717 C C . ASP A 1 93 ? -6.224 6.590 -10.006 1.00 97.88 93 ASP A C 1
ATOM 719 O O . ASP A 1 93 ? -5.685 5.985 -10.935 1.00 97.88 93 ASP A O 1
ATOM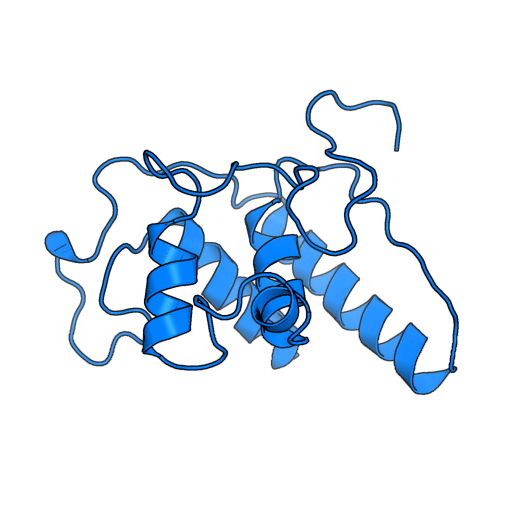 723 N N . VAL A 1 94 ? -6.277 6.051 -8.782 1.00 98.62 94 VAL A N 1
ATOM 724 C CA . VAL A 1 94 ? -5.775 4.718 -8.406 1.00 98.62 94 VAL A CA 1
ATOM 725 C C . VAL A 1 94 ? -6.952 3.798 -8.030 1.00 98.62 94 VAL A C 1
ATOM 727 O O . VAL A 1 94 ? -7.104 3.407 -6.867 1.00 98.62 94 VAL A O 1
ATOM 730 N N . PRO A 1 95 ? -7.828 3.436 -8.990 1.00 98.56 95 PRO A N 1
ATOM 731 C CA . PRO A 1 95 ? -9.041 2.671 -8.708 1.00 98.56 95 PRO A CA 1
ATOM 732 C C . PRO A 1 95 ? -8.740 1.217 -8.316 1.00 98.56 95 PRO A C 1
ATOM 734 O O . PRO A 1 95 ? -7.643 0.695 -8.531 1.00 98.56 95 PRO A O 1
ATOM 737 N N . ARG A 1 96 ? -9.748 0.504 -7.804 1.00 98.00 96 ARG A N 1
ATOM 738 C CA . ARG A 1 96 ? -9.664 -0.938 -7.510 1.00 98.00 96 ARG A CA 1
ATOM 739 C C . ARG A 1 96 ? -9.792 -1.815 -8.762 1.00 98.00 96 ARG A C 1
ATOM 741 O O . ARG A 1 96 ? -10.655 -2.684 -8.850 1.00 98.00 96 ARG A O 1
ATOM 748 N N . THR A 1 97 ? -8.927 -1.576 -9.742 1.00 98.50 97 THR A N 1
ATOM 749 C CA . THR A 1 97 ? -8.833 -2.319 -11.008 1.00 98.50 97 THR A CA 1
ATOM 750 C C . THR A 1 97 ? -7.398 -2.786 -11.252 1.00 98.50 97 THR A C 1
ATOM 752 O O . THR A 1 97 ? -6.478 -2.400 -10.532 1.00 98.50 97 THR A O 1
ATOM 755 N N . THR A 1 98 ? -7.169 -3.602 -12.284 1.00 98.50 98 THR A N 1
ATOM 756 C CA . THR A 1 98 ? -5.810 -3.997 -12.697 1.00 98.50 98 THR A CA 1
ATOM 757 C C . THR A 1 98 ? -4.938 -2.791 -13.054 1.00 98.50 98 THR A C 1
ATOM 759 O O . THR A 1 98 ? -3.758 -2.768 -12.714 1.00 98.50 98 THR A O 1
ATOM 762 N N . GLU A 1 99 ? -5.513 -1.775 -13.703 1.00 98.44 99 GLU A N 1
ATOM 763 C CA . GLU A 1 99 ? -4.811 -0.532 -14.031 1.00 98.44 99 GLU A CA 1
ATOM 764 C C . GLU A 1 99 ? -4.419 0.228 -12.762 1.00 98.44 99 GLU A C 1
ATOM 766 O O . GLU A 1 99 ? -3.248 0.559 -12.577 1.00 98.44 99 GLU A O 1
ATOM 771 N N . GLY A 1 100 ? -5.372 0.435 -11.848 1.00 98.69 100 GLY A N 1
ATOM 772 C CA . GLY A 1 100 ? -5.097 1.116 -10.588 1.00 98.69 100 GLY A CA 1
ATOM 773 C C . GLY A 1 100 ? -4.120 0.345 -9.699 1.00 98.69 100 GLY A C 1
ATOM 774 O O . GLY A 1 100 ? -3.252 0.959 -9.091 1.00 98.69 100 GLY A O 1
ATOM 775 N N . MET A 1 101 ? -4.142 -0.991 -9.712 1.00 98.81 101 MET A N 1
ATOM 776 C CA . MET A 1 101 ? -3.111 -1.812 -9.065 1.00 98.81 101 MET A CA 1
ATOM 777 C C . MET A 1 101 ? -1.723 -1.558 -9.673 1.00 98.81 101 MET A C 1
ATOM 779 O O . MET A 1 101 ? -0.744 -1.412 -8.943 1.00 98.81 101 MET A O 1
ATOM 783 N N . GLY A 1 102 ? -1.628 -1.448 -11.001 1.00 98.75 102 GLY A N 1
ATOM 784 C CA . GLY A 1 102 ? -0.385 -1.074 -11.679 1.00 98.75 102 GLY A CA 1
ATOM 785 C C . GLY A 1 102 ? 0.118 0.309 -11.259 1.00 98.75 102 GLY A C 1
ATOM 786 O O . GLY A 1 102 ? 1.314 0.481 -11.017 1.00 98.75 102 GLY A O 1
ATOM 787 N N . ARG A 1 103 ? -0.790 1.282 -11.106 1.00 98.62 103 ARG A N 1
ATOM 788 C CA . ARG A 1 103 ? -0.457 2.624 -10.607 1.00 98.62 103 ARG A CA 1
ATOM 789 C C . ARG A 1 103 ? -0.000 2.603 -9.152 1.00 98.62 103 ARG A C 1
ATOM 791 O O . ARG A 1 103 ? 1.062 3.15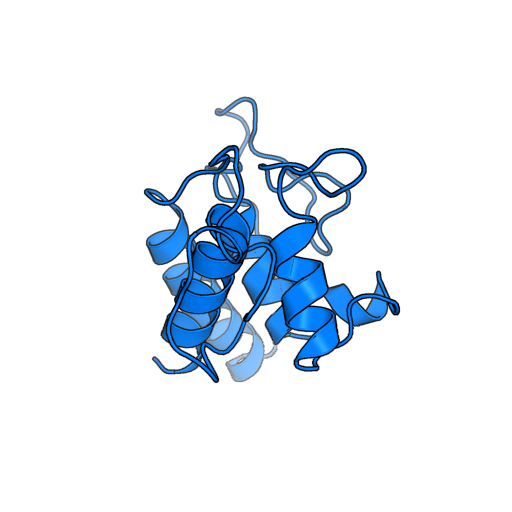4 -8.869 1.00 98.62 103 ARG A O 1
ATOM 798 N N . LEU A 1 104 ? -0.729 1.902 -8.279 1.00 98.75 104 LEU A N 1
ATOM 799 C CA . LEU A 1 104 ? -0.375 1.679 -6.875 1.00 98.75 104 LEU A CA 1
ATOM 800 C C . LEU A 1 104 ? 1.043 1.113 -6.752 1.00 98.75 104 LEU A C 1
ATOM 802 O O . LEU A 1 104 ? 1.840 1.598 -5.952 1.00 98.75 104 LEU A O 1
ATOM 806 N N . PHE A 1 105 ? 1.376 0.116 -7.575 1.00 98.75 105 PHE A N 1
ATOM 807 C CA . PHE A 1 105 ? 2.696 -0.506 -7.550 1.00 98.75 105 PHE A CA 1
ATOM 808 C C . PHE A 1 105 ? 3.773 0.464 -8.010 1.00 98.75 105 PHE A C 1
ATOM 810 O O . PHE A 1 105 ? 4.737 0.720 -7.287 1.00 98.75 105 PHE A O 1
ATOM 817 N N . LYS A 1 106 ? 3.586 1.055 -9.193 1.00 98.44 106 LYS A N 1
ATOM 818 C CA . LYS A 1 106 ? 4.583 1.919 -9.819 1.00 98.44 106 LYS A CA 1
ATOM 819 C C . LYS A 1 106 ? 4.905 3.145 -8.970 1.00 98.44 106 LYS A C 1
ATOM 821 O O . LYS A 1 106 ? 6.080 3.473 -8.859 1.00 98.44 106 LYS A O 1
ATOM 826 N N . GLN A 1 107 ? 3.908 3.793 -8.367 1.00 98.31 107 GLN A N 1
ATOM 827 C CA . GLN A 1 107 ? 4.094 5.064 -7.657 1.00 98.31 107 GLN A CA 1
ATOM 828 C C . GLN A 1 107 ? 4.798 4.931 -6.301 1.00 98.31 107 GLN A C 1
ATOM 830 O O . GLN A 1 107 ? 5.378 5.901 -5.823 1.00 98.31 107 GLN A O 1
ATOM 835 N N . PHE A 1 108 ? 4.783 3.755 -5.670 1.00 98.56 108 PHE A N 1
ATOM 836 C CA . PHE A 1 108 ? 5.431 3.571 -4.372 1.00 98.56 108 PHE A CA 1
ATOM 837 C C . PHE A 1 108 ? 6.947 3.824 -4.449 1.00 98.56 108 PHE A C 1
ATOM 839 O O . PHE A 1 108 ? 7.650 3.159 -5.212 1.00 98.56 108 PHE A O 1
ATOM 846 N N . SER A 1 109 ? 7.468 4.762 -3.651 1.00 97.19 109 SER A N 1
ATOM 847 C CA . SER A 1 109 ? 8.895 5.129 -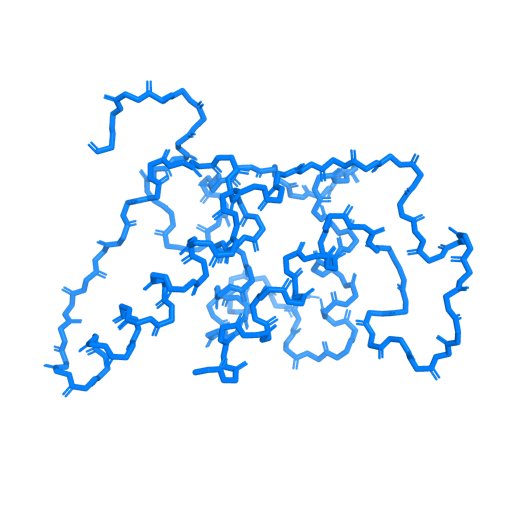3.613 1.00 97.19 109 SER A CA 1
ATOM 848 C C . SER A 1 109 ? 9.500 5.423 -4.995 1.00 97.19 109 SER A C 1
ATOM 850 O O . SER A 1 109 ? 10.645 5.066 -5.283 1.00 97.19 109 SER A O 1
ATOM 852 N N . PHE A 1 110 ? 8.719 6.052 -5.873 1.00 95.81 110 PHE A N 1
ATOM 853 C CA . PHE A 1 110 ? 9.112 6.393 -7.240 1.00 95.81 110 PHE A CA 1
ATOM 854 C C . PHE A 1 110 ? 9.177 7.917 -7.411 1.00 95.81 110 PHE A C 1
ATOM 856 O O . PHE A 1 110 ? 8.448 8.628 -6.719 1.00 95.81 110 PHE A O 1
ATOM 863 N N . PRO A 1 111 ? 10.024 8.463 -8.307 1.00 95.38 111 PRO A N 1
ATOM 864 C CA . PRO A 1 111 ? 10.024 9.898 -8.584 1.00 95.38 111 PRO A CA 1
ATOM 865 C C . PRO A 1 111 ? 8.624 10.416 -8.947 1.00 95.38 111 PRO A C 1
ATOM 867 O O . PRO A 1 111 ? 8.008 9.919 -9.888 1.00 95.38 111 PRO A O 1
ATOM 870 N N . GLY A 1 112 ? 8.130 11.401 -8.188 1.00 94.19 112 GLY A N 1
ATOM 871 C CA . GLY A 1 112 ? 6.776 11.952 -8.344 1.00 94.19 112 GLY A CA 1
ATOM 872 C C . GLY A 1 112 ? 5.641 11.042 -7.854 1.00 94.19 112 GLY A C 1
ATOM 873 O O . GLY A 1 112 ? 4.489 11.300 -8.183 1.00 94.19 112 GLY A O 1
ATOM 874 N N . GLY A 1 113 ? 5.961 9.968 -7.129 1.00 95.62 113 GLY A N 1
ATOM 875 C CA . GLY A 1 113 ? 4.999 9.069 -6.498 1.00 95.62 113 GLY A CA 1
ATOM 876 C C . GLY A 1 113 ? 4.879 9.295 -4.989 1.00 95.62 113 GLY A C 1
ATOM 877 O O . GLY A 1 113 ? 5.050 10.416 -4.520 1.00 95.62 113 GLY A O 1
ATOM 878 N N . VAL A 1 114 ? 4.609 8.223 -4.240 1.00 96.56 114 VAL A N 1
ATOM 879 C CA . VAL A 1 114 ? 4.307 8.275 -2.795 1.00 96.56 114 VAL A CA 1
ATOM 880 C C . VAL A 1 114 ? 5.499 7.829 -1.923 1.00 96.56 114 VAL A C 1
ATOM 882 O O . VAL A 1 114 ? 6.323 7.029 -2.390 1.00 96.56 114 VAL A O 1
ATOM 885 N N . PRO A 1 115 ? 5.613 8.291 -0.660 1.00 95.94 115 PRO A N 1
ATOM 886 C CA . PRO A 1 115 ? 6.659 7.916 0.287 1.00 95.94 115 PRO A CA 1
ATOM 887 C C . PRO A 1 115 ? 6.723 6.423 0.615 1.00 95.94 115 PRO A C 1
ATOM 889 O O . PRO A 1 115 ? 5.801 5.646 0.373 1.00 95.94 115 PRO A O 1
ATOM 892 N N . SER A 1 116 ? 7.844 6.024 1.219 1.00 95.00 116 SER A N 1
ATOM 893 C CA . SER A 1 116 ? 8.074 4.655 1.692 1.00 95.00 116 SER A CA 1
ATOM 894 C C . SER A 1 116 ? 7.449 4.348 3.056 1.00 95.00 116 SER A C 1
ATOM 896 O O . SER A 1 116 ? 7.303 3.174 3.403 1.00 95.00 116 SER A O 1
ATOM 898 N N . HIS A 1 117 ? 7.120 5.388 3.824 1.00 97.69 117 HIS A N 1
ATOM 899 C CA . HIS A 1 117 ? 6.558 5.301 5.171 1.00 97.69 117 HIS A CA 1
ATOM 900 C C . HIS A 1 117 ? 5.033 5.456 5.160 1.00 97.69 117 HIS A C 1
ATOM 902 O O . HIS A 1 117 ? 4.445 5.751 4.119 1.00 97.69 117 HIS A O 1
ATOM 908 N N . VAL A 1 118 ? 4.386 5.294 6.319 1.00 96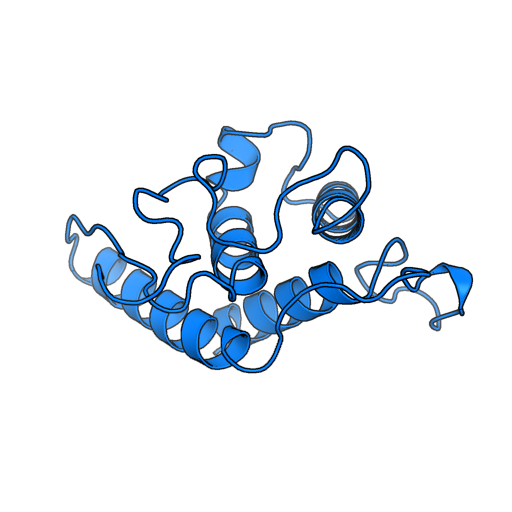.50 118 VAL A N 1
ATOM 909 C CA . VAL A 1 118 ? 2.950 5.567 6.522 1.00 96.50 118 VAL A CA 1
ATOM 910 C C . VAL A 1 118 ? 2.702 7.084 6.601 1.00 96.50 118 VAL A C 1
ATOM 912 O O . VAL A 1 118 ? 2.156 7.606 7.569 1.00 96.50 118 VAL A O 1
ATOM 915 N N . ALA A 1 119 ? 3.163 7.812 5.587 1.00 96.31 119 ALA A N 1
ATOM 916 C CA . ALA A 1 119 ? 3.180 9.270 5.533 1.00 96.31 119 ALA A CA 1
ATOM 917 C C . ALA A 1 119 ? 1.769 9.891 5.639 1.00 96.31 119 ALA A C 1
ATOM 919 O O . ALA A 1 119 ? 0.781 9.180 5.433 1.00 96.31 119 ALA A O 1
ATOM 920 N N . PRO A 1 120 ? 1.647 11.209 5.901 1.00 96.94 120 PRO A N 1
ATOM 921 C CA . PRO A 1 120 ? 0.353 11.889 6.074 1.00 96.94 120 PRO A CA 1
ATOM 922 C C . PRO A 1 120 ? -0.615 11.776 4.887 1.00 96.94 120 PRO A C 1
ATOM 924 O O . PRO A 1 120 ? -1.819 11.930 5.044 1.00 96.94 120 PRO A O 1
ATOM 927 N N . GLU A 1 121 ? -0.096 11.502 3.694 1.00 94.06 121 GLU A N 1
ATOM 928 C CA . GLU A 1 121 ? -0.882 11.225 2.488 1.00 94.06 121 GLU A CA 1
ATOM 929 C C . GLU A 1 121 ? -1.514 9.820 2.468 1.00 94.06 121 GLU A C 1
ATOM 931 O O . GLU A 1 121 ? -2.368 9.526 1.641 1.00 94.06 121 GLU A O 1
ATOM 936 N N . THR A 1 122 ? -1.140 8.928 3.386 1.00 96.94 122 THR A N 1
ATOM 937 C CA . THR A 1 122 ? -1.785 7.616 3.511 1.00 96.94 122 THR A CA 1
ATOM 938 C C . THR A 1 122 ? -3.125 7.779 4.233 1.00 96.94 122 THR A C 1
ATOM 940 O O . THR A 1 122 ? -3.126 8.192 5.397 1.00 96.94 122 THR A O 1
ATOM 943 N N . PRO A 1 123 ? -4.268 7.415 3.618 1.00 96.62 123 PRO A N 1
ATOM 944 C CA . PRO A 1 123 ? -5.563 7.508 4.283 1.00 96.62 123 PRO A CA 1
ATOM 945 C C . PRO A 1 123 ? -5.577 6.732 5.603 1.00 96.62 123 PRO A C 1
ATOM 947 O O . PRO A 1 123 ? -5.154 5.578 5.665 1.00 96.62 123 PRO A O 1
ATOM 950 N N . GLY A 1 124 ? -6.050 7.389 6.663 1.00 93.06 124 GLY A N 1
ATOM 951 C CA . GLY A 1 124 ? -6.071 6.843 8.022 1.00 93.06 124 GLY A CA 1
ATOM 952 C C . GLY A 1 124 ? -4.772 7.019 8.817 1.00 93.06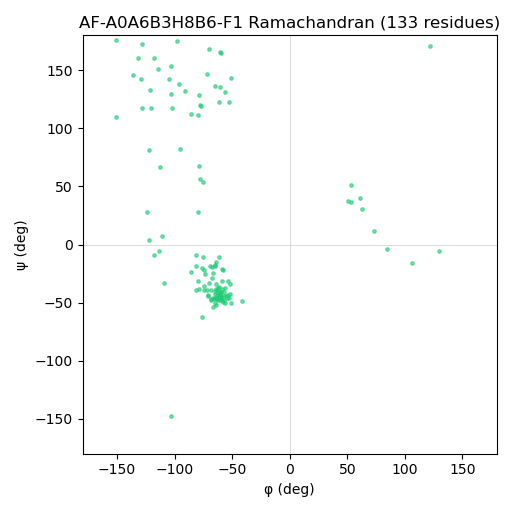 124 GLY A C 1
ATOM 953 O O . GLY A 1 124 ? -4.751 6.669 9.995 1.00 93.06 124 GLY A O 1
ATOM 954 N N . SER A 1 125 ? -3.703 7.573 8.229 1.00 97.06 125 SER A N 1
ATOM 955 C CA . SER A 1 125 ? -2.479 7.869 8.976 1.00 97.06 125 SER A CA 1
ATOM 956 C C . SER A 1 125 ? -2.604 9.148 9.800 1.00 97.06 125 SER A C 1
ATOM 958 O O . SER A 1 125 ? -2.927 10.214 9.283 1.00 97.06 125 SER A O 1
ATOM 960 N N . ILE A 1 126 ? -2.272 9.039 11.085 1.00 97.31 126 ILE A N 1
ATOM 961 C CA . ILE A 1 126 ? -1.991 10.174 11.978 1.00 97.31 126 ILE A CA 1
ATOM 962 C C . ILE A 1 126 ? -0.580 10.091 12.588 1.00 97.31 126 ILE A C 1
ATOM 964 O O . ILE A 1 126 ? -0.222 10.889 13.450 1.00 97.31 126 ILE A O 1
ATOM 968 N N . HIS A 1 127 ? 0.202 9.086 12.184 1.00 97.75 127 HIS A N 1
ATOM 969 C CA . HIS A 1 127 ? 1.510 8.763 12.742 1.00 97.75 127 HIS A CA 1
ATOM 970 C C . HIS A 1 127 ? 2.369 8.117 11.653 1.00 97.75 127 HIS A C 1
ATOM 972 O O . HIS A 1 127 ? 2.117 6.980 11.256 1.00 97.75 127 HIS A O 1
ATOM 978 N N . GLU A 1 128 ? 3.390 8.836 11.181 1.00 97.94 128 GLU A N 1
ATOM 979 C CA . GLU A 1 128 ? 4.237 8.357 10.084 1.00 97.94 128 GLU A CA 1
ATOM 980 C C . GLU A 1 128 ? 5.141 7.187 10.479 1.00 97.94 128 GLU A C 1
ATOM 982 O O . GLU A 1 128 ? 5.419 6.329 9.643 1.00 97.94 128 GLU A O 1
ATOM 987 N N . GLY A 1 129 ? 5.610 7.153 11.733 1.00 96.38 129 GLY A N 1
ATOM 988 C CA . GLY A 1 129 ? 6.512 6.115 12.242 1.00 96.38 129 GLY A CA 1
ATOM 989 C C . GLY A 1 129 ? 7.875 6.071 11.535 1.00 96.38 129 GLY A C 1
ATOM 990 O O . GLY A 1 12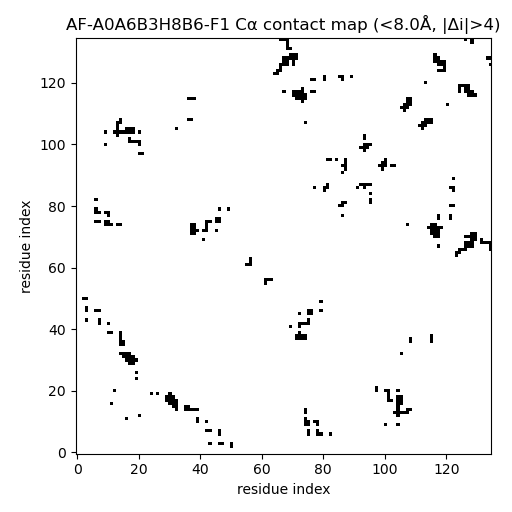9 ? 8.456 4.993 11.391 1.00 96.38 129 GLY A O 1
ATOM 991 N N . GLY A 1 130 ? 8.356 7.223 11.049 1.00 95.31 130 GLY A N 1
ATOM 992 C CA . GLY A 1 130 ? 9.700 7.389 10.483 1.00 95.31 130 GLY A CA 1
ATOM 993 C C . GLY A 1 130 ? 10.770 7.459 11.568 1.00 95.31 130 GLY A C 1
ATOM 994 O O . GLY A 1 130 ? 11.617 6.573 11.671 1.00 95.31 130 GLY A O 1
ATOM 995 N N . GLU A 1 131 ? 10.696 8.478 12.427 1.00 97.69 131 GLU A N 1
ATOM 996 C CA . GLU A 1 131 ? 11.444 8.489 13.684 1.00 97.69 131 GLU A CA 1
ATOM 997 C C . GLU A 1 131 ? 10.698 7.633 14.714 1.00 97.69 131 GLU A C 1
ATOM 999 O O . GLU A 1 131 ? 9.587 7.955 15.138 1.00 97.69 131 GLU A O 1
ATOM 1004 N N . LEU A 1 132 ? 11.291 6.495 15.073 1.00 96.75 132 LEU A N 1
ATOM 1005 C CA . LEU A 1 132 ? 10.699 5.561 16.026 1.00 96.75 132 LEU A CA 1
ATOM 1006 C C . LEU A 1 132 ? 10.757 6.123 17.454 1.00 96.75 132 LEU A C 1
ATOM 1008 O O . LEU A 1 132 ? 11.740 6.754 17.831 1.00 96.75 132 LEU A O 1
ATOM 1012 N N . GLY A 1 133 ? 9.746 5.802 18.270 1.00 97.50 133 GLY A N 1
ATOM 1013 C CA . GLY A 1 133 ? 9.727 6.127 19.706 1.00 97.50 133 GLY A CA 1
ATOM 1014 C C . GLY A 1 133 ? 8.464 6.828 20.212 1.00 97.50 133 GLY A C 1
ATOM 1015 O O . GLY A 1 133 ? 8.327 6.994 21.420 1.00 97.50 133 GLY A O 1
ATOM 1016 N N . TYR A 1 134 ? 7.537 7.196 19.320 1.00 96.19 134 TYR A N 1
ATOM 1017 C CA . TYR A 1 134 ? 6.340 7.994 19.651 1.00 96.19 134 TYR A CA 1
ATOM 1018 C C . TYR A 1 134 ? 5.018 7.321 19.247 1.00 96.19 134 TYR A C 1
ATOM 1020 O O . TYR A 1 134 ? 4.060 8.006 18.882 1.00 96.19 134 TYR A O 1
ATOM 1028 N N . ALA A 1 135 ? 5.010 5.988 19.214 1.00 87.12 135 ALA A N 1
ATOM 1029 C CA . ALA A 1 135 ? 3.829 5.182 18.906 1.00 87.12 135 ALA A CA 1
ATOM 1030 C C . ALA A 1 135 ? 2.972 4.927 20.152 1.00 87.12 135 ALA A C 1
ATOM 1032 O O . ALA A 1 135 ? 3.557 4.860 21.258 1.00 87.12 135 ALA A O 1
#

Foldseek 3Di:
DVQLVQLLLLLCLQQFALDPSPCPDPDDPNRTDPDGDADNPCQSVLSVVLVVVVVCCVVPVDDDADADQQFSNLSNLLSVCQVVCVLCVLVVVLHNDPVSSSVSNNQRVHVVHDDSGCDPSRPRDPYRNPPHDDD

Radius of gyration: 14.39 Å; Cα contacts (8 Å, |Δi|>4): 219; chains: 1; bounding box: 35×28×38 Å

Mean predicted aligned error: 2.18 Å

Nearest PDB structures (foldseek):
  3ahi-assembly1_A-2  TM=9.928E-01  e=6.062E-14  Bifidobacterium breve
  3ahh-assembly1_A  TM=9.938E-01  e=1.150E-13  Bifidobacterium breve
  3ahg-assembly1_A  TM=9.940E-01  e=1.219E-13  Bifidobacterium breve
  7c8h-assembly1_E  TM=9.916E-01  e=1.085E-13  Bifidobacterium longum
  8ioe-assembly1_A  TM=9.909E-01  e=2.058E-13  Synechococcus elongatus PCC 7942 = FACHB-805

Solvent-accessible surface area (backbone atoms only — not comparable to full-atom values): 7385 Å² total; per-residue (Å²): 106,72,66,33,54,51,26,42,50,45,23,50,36,21,36,43,27,52,37,69,74,79,58,87,54,84,90,51,76,83,28,39,44,96,65,77,44,71,48,65,89,55,18,60,59,50,23,46,51,50,50,53,48,53,50,51,31,64,78,64,71,52,92,81,84,73,77,50,44,74,6,49,24,12,45,22,58,56,27,44,30,44,74,74,37,57,37,24,72,76,37,68,86,40,35,96,44,73,66,15,48,26,46,55,13,36,28,35,56,34,95,95,46,43,71,44,35,28,37,80,88,38,76,81,42,89,45,35,25,75,78,72,89,82,108

Secondary structure (DSSP, 8-state):
-HHHHHHHHHHHHHHHBSS-TT-SS---GGGB-SS--S--TTHHHHHHHHHHHHHHHHHHT-------SSGGGHHHHHHHHHHHSHHHHH-TTS-SSHHHHHHHHHHBTSTTSB-SS--TTSTT-S---SSSS--

pLDDT: mean 97.63, std 1.52, range [87.12, 98.94]